Protein AF-A0A2N6AR60-F1 (afdb_monomer_lite)

Sequence (60 aa):
MSATPDRAMVLAAGLGTRMRPLTDARPKPLVEVEGRALIDHVLERLEQAHIRHVVVNLHY

pLDDT: mean 93.28, std 8.49, range [48.69, 98.0]

Structure (mmCIF, N/CA/C/O backbone):
data_AF-A0A2N6AR60-F1
#
_entry.id   AF-A0A2N6AR60-F1
#
loop_
_atom_site.group_PDB
_atom_site.id
_atom_site.type_symbol
_atom_site.label_atom_id
_atom_site.label_alt_id
_atom_site.label_comp_id
_atom_site.label_asym_id
_atom_site.label_entity_id
_atom_site.label_seq_id
_atom_site.pdbx_PDB_ins_code
_atom_site.Cartn_x
_atom_site.Cartn_y
_atom_site.Cartn_z
_atom_site.occupancy
_atom_site.B_iso_or_equiv
_atom_site.auth_seq_id
_atom_site.auth_comp_id
_atom_site.auth_asym_id
_atom_site.auth_atom_id
_atom_site.pdbx_PDB_model_num
ATOM 1 N N . MET A 1 1 ? 11.118 15.705 -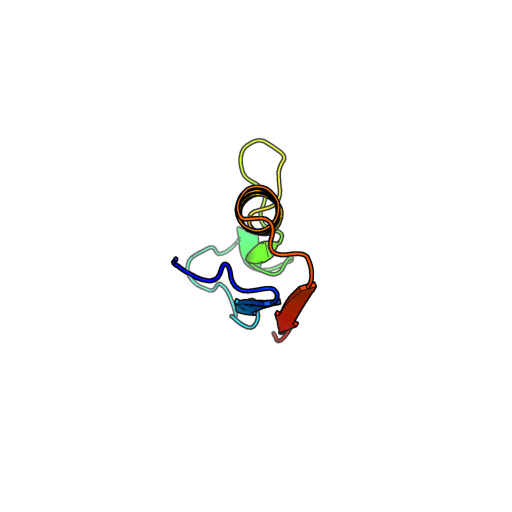22.639 1.00 48.69 1 MET A N 1
ATOM 2 C CA . MET A 1 1 ? 9.906 14.870 -22.491 1.00 48.69 1 MET A CA 1
ATOM 3 C C . MET A 1 1 ? 10.224 13.810 -21.454 1.00 48.69 1 MET A C 1
ATOM 5 O O . MET A 1 1 ? 11.176 13.073 -21.670 1.00 48.69 1 MET A O 1
ATOM 9 N N . SER A 1 2 ? 9.529 13.788 -20.316 1.00 68.50 2 SER A N 1
ATOM 10 C CA . SER A 1 2 ? 9.655 12.667 -19.378 1.00 68.50 2 SER A CA 1
ATOM 11 C C . SER A 1 2 ? 8.725 11.567 -19.873 1.00 68.50 2 SER A C 1
ATOM 13 O O . SER A 1 2 ? 7.536 11.825 -20.045 1.00 68.50 2 SER A O 1
ATOM 15 N N . ALA A 1 3 ? 9.264 10.394 -20.192 1.00 82.06 3 ALA A N 1
ATOM 16 C CA . ALA A 1 3 ? 8.440 9.256 -20.569 1.00 82.06 3 ALA A CA 1
ATOM 17 C C . ALA A 1 3 ? 7.704 8.759 -19.321 1.00 82.06 3 ALA A C 1
ATOM 19 O O . ALA A 1 3 ? 8.336 8.400 -18.326 1.00 82.06 3 ALA A O 1
ATOM 20 N N . THR A 1 4 ? 6.376 8.761 -19.361 1.00 83.56 4 THR A N 1
ATOM 21 C CA . THR A 1 4 ? 5.566 8.131 -18.318 1.00 83.56 4 THR A CA 1
ATOM 22 C C . THR A 1 4 ? 5.781 6.616 -18.386 1.00 83.56 4 THR A C 1
ATOM 24 O O . THR A 1 4 ? 5.698 6.057 -19.480 1.00 83.56 4 THR A O 1
ATOM 27 N N . PRO A 1 5 ? 6.083 5.930 -17.269 1.00 92.12 5 PRO A N 1
ATOM 28 C CA . PRO A 1 5 ? 6.204 4.476 -17.270 1.00 92.12 5 PRO A CA 1
ATOM 29 C C . PRO A 1 5 ? 4.886 3.815 -17.692 1.00 92.12 5 PRO A C 1
ATOM 31 O O . PRO A 1 5 ? 3.826 4.209 -17.225 1.00 92.12 5 PRO A O 1
ATOM 34 N N . ASP A 1 6 ? 4.937 2.757 -18.502 1.00 94.06 6 ASP A N 1
ATOM 35 C CA . ASP A 1 6 ? 3.730 1.981 -18.842 1.00 94.06 6 ASP A CA 1
ATOM 36 C C . ASP A 1 6 ? 3.364 0.940 -17.769 1.00 94.06 6 ASP A C 1
ATOM 38 O O . ASP A 1 6 ? 2.249 0.404 -17.763 1.00 94.06 6 ASP A O 1
ATOM 42 N N . ARG A 1 7 ? 4.323 0.606 -16.890 1.00 96.94 7 ARG A N 1
ATOM 43 C CA . ARG A 1 7 ? 4.252 -0.511 -15.937 1.00 96.94 7 ARG A CA 1
ATOM 44 C C . ARG A 1 7 ? 4.640 -0.088 -14.523 1.00 96.94 7 ARG A C 1
ATOM 46 O O . ARG A 1 7 ? 5.593 0.668 -14.347 1.00 96.94 7 ARG A O 1
ATOM 53 N N . ALA A 1 8 ? 3.975 -0.664 -13.525 1.00 97.94 8 ALA A N 1
ATOM 54 C CA . ALA A 1 8 ? 4.325 -0.532 -12.114 1.00 97.94 8 ALA A CA 1
ATOM 55 C C . ALA A 1 8 ? 4.303 -1.878 -11.382 1.00 97.94 8 ALA A C 1
ATOM 57 O O . ALA A 1 8 ? 3.565 -2.796 -11.739 1.00 97.94 8 ALA A O 1
ATOM 58 N N . MET A 1 9 ? 5.105 -1.958 -10.321 1.00 97.62 9 MET A N 1
ATOM 59 C CA . MET A 1 9 ? 5.135 -3.068 -9.373 1.00 97.62 9 MET A CA 1
ATOM 60 C C . MET A 1 9 ? 4.690 -2.564 -7.998 1.00 97.62 9 MET A C 1
ATOM 62 O O . MET A 1 9 ? 5.315 -1.661 -7.443 1.00 97.62 9 MET A O 1
ATOM 66 N N . VAL A 1 10 ? 3.639 -3.154 -7.432 1.00 97.38 1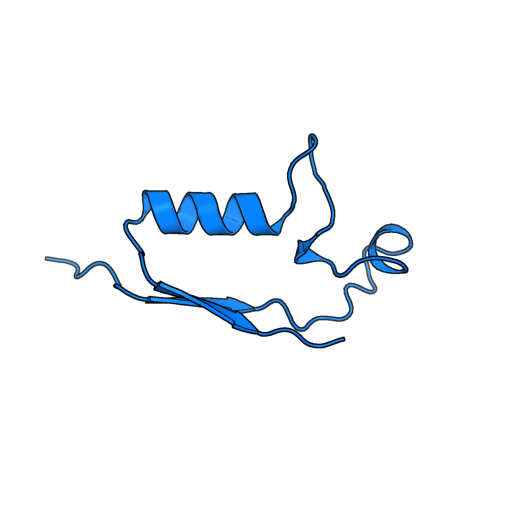0 VAL A N 1
ATOM 67 C CA . VAL A 1 10 ? 3.174 -2.885 -6.066 1.00 97.38 10 VAL A CA 1
ATOM 68 C C . VAL A 1 10 ? 3.704 -3.976 -5.146 1.00 97.38 10 VAL A C 1
ATOM 70 O O . VAL A 1 10 ? 3.395 -5.156 -5.319 1.00 97.38 10 VAL A O 1
ATOM 73 N N . LEU A 1 11 ? 4.497 -3.572 -4.153 1.00 96.31 11 LEU A N 1
ATOM 74 C CA . LEU A 1 11 ? 5.081 -4.493 -3.186 1.00 96.31 11 LEU A CA 1
ATOM 75 C C . LEU A 1 11 ? 4.098 -4.796 -2.048 1.00 96.31 11 LEU A C 1
ATOM 77 O O . LEU A 1 11 ? 3.907 -3.974 -1.151 1.00 96.31 11 LEU A O 1
ATOM 81 N N . ALA A 1 12 ? 3.484 -5.978 -2.088 1.00 95.69 12 ALA A N 1
ATOM 82 C CA . ALA A 1 12 ? 2.397 -6.391 -1.191 1.00 95.69 12 ALA A CA 1
ATOM 83 C C . ALA A 1 12 ? 2.710 -7.656 -0.359 1.00 95.69 12 ALA A C 1
ATOM 85 O O . ALA A 1 12 ? 1.867 -8.126 0.401 1.00 95.69 12 ALA A O 1
ATOM 86 N N . ALA A 1 13 ? 3.941 -8.160 -0.438 1.00 92.81 13 ALA A N 1
ATOM 87 C CA . ALA A 1 13 ? 4.419 -9.413 0.159 1.00 92.81 13 ALA A CA 1
ATOM 88 C C . ALA A 1 13 ? 4.890 -9.320 1.633 1.00 92.81 13 ALA A C 1
ATOM 90 O O . ALA A 1 13 ? 5.835 -9.998 2.025 1.00 92.81 13 ALA A O 1
ATOM 91 N N . GLY A 1 14 ? 4.315 -8.428 2.445 1.00 91.81 14 GLY A N 1
ATOM 92 C CA . GLY A 1 14 ? 4.763 -8.203 3.827 1.00 91.81 14 GLY A CA 1
ATOM 93 C C . GLY A 1 14 ? 3.759 -8.662 4.887 1.00 91.81 14 GLY A C 1
ATOM 94 O O . GLY A 1 14 ? 2.580 -8.331 4.794 1.00 91.81 14 GLY A O 1
ATOM 95 N N . LEU A 1 15 ? 4.252 -9.275 5.971 1.00 91.75 15 LEU A N 1
ATOM 96 C CA . LEU A 1 15 ? 3.457 -9.790 7.105 1.00 91.75 15 LEU A CA 1
ATOM 97 C C . LEU A 1 15 ? 2.614 -8.751 7.874 1.00 91.75 15 LEU A C 1
ATOM 99 O O . LEU A 1 15 ? 1.788 -9.118 8.704 1.00 91.75 15 LEU A O 1
ATOM 103 N N . GLY A 1 16 ? 2.846 -7.447 7.689 1.00 94.12 16 GLY A N 1
ATOM 104 C CA . GLY A 1 16 ? 2.016 -6.401 8.304 1.00 94.12 16 GLY A CA 1
ATOM 105 C C . GLY A 1 16 ? 1.976 -6.399 9.843 1.00 94.12 16 GLY A C 1
ATOM 106 O O . GLY A 1 16 ? 1.012 -5.897 10.416 1.00 94.12 16 GLY A O 1
ATOM 107 N N . THR A 1 17 ? 2.998 -6.929 10.525 1.00 95.44 17 THR A N 1
ATOM 108 C CA . THR A 1 17 ? 2.970 -7.245 11.971 1.00 95.44 17 THR A CA 1
ATOM 109 C C . THR A 1 17 ? 2.704 -6.056 12.898 1.00 95.44 17 THR A C 1
ATOM 111 O O . THR A 1 17 ? 2.083 -6.222 13.941 1.00 95.44 17 THR A O 1
ATOM 114 N N . ARG A 1 18 ? 3.119 -4.843 12.517 1.00 96.88 18 ARG A N 1
ATOM 115 C CA . ARG A 1 18 ? 2.875 -3.617 13.301 1.00 96.88 18 ARG A CA 1
ATOM 116 C C . ARG A 1 18 ? 1.418 -3.146 13.291 1.00 96.88 18 ARG A C 1
ATOM 118 O O . ARG A 1 18 ? 1.068 -2.297 14.096 1.00 96.88 18 ARG A O 1
ATOM 125 N N . MET A 1 19 ? 0.600 -3.646 12.365 1.00 95.44 19 MET A N 1
ATOM 126 C CA . MET A 1 19 ? -0.811 -3.264 12.219 1.00 95.44 19 MET A CA 1
ATOM 127 C C . MET A 1 19 ? -1.768 -4.282 12.847 1.00 95.44 19 MET A C 1
ATOM 129 O O . MET A 1 19 ? -2.979 -4.171 12.678 1.00 95.44 19 MET A O 1
ATOM 133 N N . ARG A 1 20 ? -1.252 -5.281 13.564 1.00 95.94 20 ARG A N 1
ATOM 134 C CA . ARG A 1 20 ? -2.090 -6.246 14.279 1.00 95.94 20 ARG A CA 1
ATOM 135 C C . ARG A 1 20 ? -2.956 -5.534 15.335 1.00 95.94 20 ARG A C 1
ATOM 137 O O . ARG A 1 20 ? -2.488 -4.557 15.920 1.00 95.94 20 ARG A O 1
ATOM 144 N N . PRO A 1 21 ? -4.205 -5.986 15.566 1.00 95.69 21 PRO A N 1
ATOM 145 C CA . PRO A 1 21 ? -4.803 -7.227 15.051 1.00 95.69 21 PRO A CA 1
ATOM 146 C C . PRO A 1 21 ? -5.415 -7.117 13.643 1.00 95.69 21 PRO A C 1
ATOM 148 O O . PRO A 1 21 ? -5.891 -8.108 13.098 1.00 95.69 21 PRO A O 1
ATOM 151 N N . LEU A 1 22 ? -5.392 -5.938 13.011 1.00 94.69 22 LEU A N 1
ATOM 152 C CA . LEU A 1 22 ? -6.040 -5.713 11.709 1.00 94.69 22 LEU A CA 1
ATOM 153 C C . LEU A 1 22 ? -5.506 -6.636 10.606 1.00 94.69 22 LEU A C 1
ATOM 155 O O . LEU A 1 22 ? -6.218 -6.929 9.651 1.00 94.69 22 LEU A O 1
ATOM 159 N N . THR A 1 23 ? -4.254 -7.077 10.733 1.00 95.00 23 THR A N 1
ATOM 160 C CA . THR A 1 23 ? -3.562 -7.925 9.758 1.00 95.00 23 THR A CA 1
ATOM 161 C C . THR A 1 23 ? -3.520 -9.410 10.123 1.00 95.00 23 THR A C 1
ATOM 163 O O . THR A 1 23 ? -2.890 -10.184 9.408 1.00 95.00 23 THR A O 1
ATOM 166 N N . ASP A 1 24 ? -4.192 -9.835 11.198 1.00 94.56 24 ASP A N 1
ATOM 167 C CA . ASP A 1 24 ? -4.210 -11.253 11.589 1.00 94.56 24 ASP A CA 1
ATOM 168 C C . ASP A 1 24 ? -5.092 -12.100 10.656 1.00 94.56 24 ASP A C 1
ATOM 170 O O . ASP A 1 24 ? -4.776 -13.254 10.383 1.00 94.56 24 ASP A O 1
ATOM 174 N N . ALA A 1 25 ? -6.176 -11.519 10.128 1.00 92.62 25 ALA A N 1
ATOM 175 C CA . ALA A 1 25 ? -7.131 -12.201 9.245 1.00 92.62 25 ALA A CA 1
ATOM 176 C C . ALA A 1 25 ? -7.108 -11.701 7.788 1.00 92.62 25 ALA A C 1
ATOM 178 O O . ALA A 1 25 ? -7.836 -12.221 6.944 1.00 92.62 25 ALA A O 1
ATOM 179 N N . ARG A 1 26 ? -6.313 -10.669 7.479 1.00 92.12 26 ARG A N 1
ATOM 180 C CA . ARG A 1 26 ? -6.201 -10.095 6.130 1.00 92.12 26 ARG A CA 1
ATOM 181 C C . ARG A 1 26 ? -4.807 -9.513 5.888 1.00 92.12 26 ARG A C 1
ATOM 183 O O . ARG A 1 26 ? -4.210 -8.963 6.810 1.00 92.12 26 ARG A O 1
ATOM 190 N N . PRO A 1 27 ? -4.274 -9.577 4.660 1.00 94.50 27 PRO A N 1
ATOM 191 C CA . PRO A 1 27 ? -2.989 -8.966 4.357 1.00 94.50 27 PRO A CA 1
ATOM 192 C C . PRO A 1 27 ? -3.101 -7.436 4.425 1.00 94.50 27 PRO A C 1
ATOM 194 O O . PRO A 1 27 ? -4.149 -6.862 4.121 1.00 94.50 27 PRO A O 1
ATOM 197 N N . LYS A 1 28 ? -1.999 -6.759 4.775 1.00 95.69 28 LYS A N 1
ATOM 198 C CA . LYS A 1 28 ? -1.948 -5.290 4.904 1.00 95.69 28 LYS A CA 1
ATOM 199 C C . LYS A 1 28 ? -2.598 -4.529 3.730 1.00 95.69 28 LYS A C 1
ATOM 201 O O . LYS A 1 28 ? -3.329 -3.586 4.013 1.00 95.69 28 LYS A O 1
ATOM 206 N N . PRO A 1 29 ? -2.374 -4.879 2.447 1.00 96.62 29 PRO A N 1
ATOM 207 C CA . PRO A 1 29 ? -2.973 -4.150 1.325 1.00 96.62 29 PRO A CA 1
ATOM 208 C C . PRO A 1 29 ? -4.512 -4.139 1.321 1.00 96.62 29 PRO A C 1
ATOM 210 O O . PRO A 1 29 ? -5.093 -3.242 0.722 1.00 96.62 29 PRO A O 1
ATOM 213 N N . LEU A 1 30 ? -5.157 -5.094 2.002 1.00 96.19 30 LEU A N 1
ATOM 214 C CA . LEU A 1 30 ? -6.617 -5.214 2.120 1.00 96.19 30 LEU A CA 1
ATOM 215 C C . LEU A 1 30 ? -7.176 -4.648 3.438 1.00 96.19 30 LEU A C 1
ATOM 217 O O . LEU A 1 30 ? -8.361 -4.808 3.737 1.00 96.19 30 LEU A O 1
ATOM 221 N N . VAL A 1 31 ? -6.339 -4.013 4.262 1.00 95.88 31 VAL A N 1
ATOM 222 C CA . VAL A 1 31 ? -6.835 -3.213 5.388 1.00 95.88 31 VAL A CA 1
ATOM 223 C C . VAL A 1 3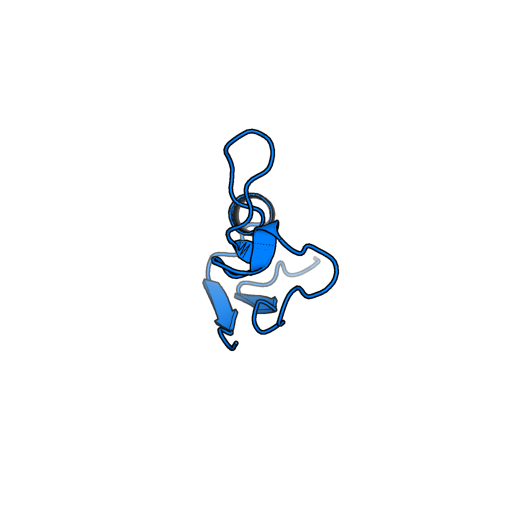1 ? -7.569 -2.001 4.822 1.00 95.88 31 VAL A C 1
ATOM 225 O O . VAL A 1 31 ? -7.083 -1.371 3.884 1.00 95.88 31 VAL A O 1
ATOM 228 N N . GLU A 1 32 ? -8.732 -1.692 5.384 1.00 97.00 32 GLU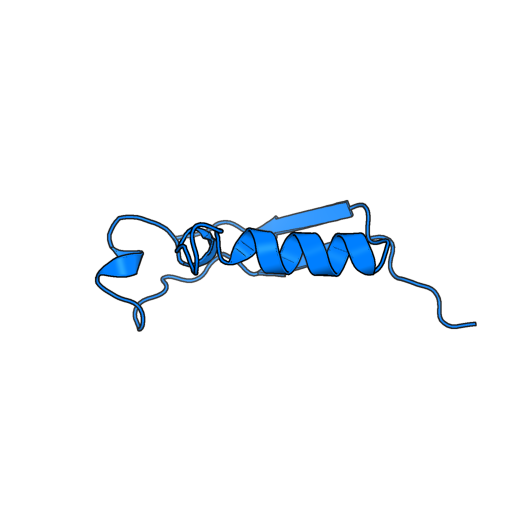 A N 1
ATOM 229 C CA . GLU A 1 32 ? -9.581 -0.596 4.923 1.00 97.00 32 GLU A CA 1
ATOM 230 C C . GLU A 1 32 ? -9.339 0.688 5.721 1.00 97.00 32 GLU A C 1
ATOM 232 O O . GLU A 1 32 ? -9.135 0.655 6.936 1.00 97.00 32 GLU A O 1
ATOM 237 N N . VAL A 1 33 ? -9.390 1.823 5.027 1.00 95.44 33 VAL A N 1
ATOM 238 C CA . VAL A 1 33 ? -9.413 3.177 5.590 1.00 95.44 33 VAL A CA 1
ATOM 239 C C . VAL A 1 33 ? -10.557 3.915 4.905 1.00 95.44 33 VAL A C 1
ATOM 241 O O . VAL A 1 33 ? -10.617 3.937 3.679 1.00 95.44 33 VAL A O 1
ATOM 244 N N . GLU A 1 34 ? -11.493 4.469 5.682 1.00 95.31 34 GLU A N 1
ATOM 245 C CA . GLU A 1 34 ? -12.701 5.125 5.145 1.00 95.31 34 GLU A CA 1
ATOM 246 C C . GLU A 1 34 ? -13.469 4.240 4.133 1.00 95.31 34 GLU A C 1
ATOM 248 O O . GLU A 1 34 ? -13.940 4.699 3.094 1.00 95.31 34 GLU A O 1
ATOM 25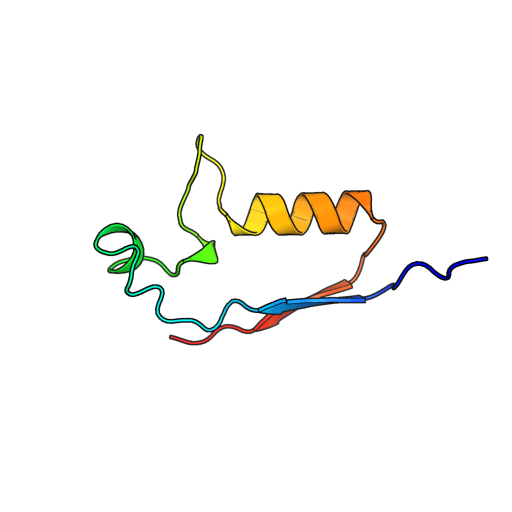3 N N . GLY A 1 35 ? -13.547 2.931 4.410 1.00 96.25 35 GLY A N 1
ATOM 254 C CA . GLY A 1 35 ? -14.257 1.952 3.575 1.00 96.25 35 GLY A CA 1
ATOM 255 C C . GLY A 1 35 ? -13.560 1.563 2.264 1.00 96.25 35 GLY A C 1
ATOM 256 O O . GLY A 1 35 ? -14.170 0.890 1.438 1.00 96.25 35 GLY A O 1
ATOM 257 N N . ARG A 1 36 ? -12.301 1.970 2.048 1.00 97.62 36 ARG A N 1
ATOM 258 C CA . ARG A 1 36 ? -11.501 1.616 0.861 1.00 97.62 36 ARG A CA 1
ATOM 259 C C . ARG A 1 36 ? -10.241 0.864 1.260 1.00 97.62 36 ARG A C 1
ATOM 261 O O . ARG A 1 36 ? -9.612 1.210 2.259 1.00 97.62 36 ARG A O 1
ATOM 268 N N . ALA A 1 37 ? -9.843 -0.149 0.493 1.00 97.62 37 ALA A N 1
ATOM 269 C CA . ALA A 1 37 ? -8.628 -0.892 0.803 1.00 97.62 37 ALA A CA 1
ATOM 270 C C . ALA A 1 37 ? -7.380 -0.023 0.569 1.00 97.62 37 ALA A C 1
ATOM 272 O O . ALA A 1 37 ? -7.329 0.788 -0.357 1.00 97.62 37 ALA A O 1
ATOM 273 N N . LEU A 1 38 ? -6.323 -0.231 1.362 1.00 96.75 38 LEU A N 1
ATOM 274 C CA . LEU A 1 38 ? -5.045 0.472 1.183 1.00 96.75 38 LEU A CA 1
ATOM 275 C C . LEU A 1 38 ? -4.495 0.340 -0.248 1.00 96.75 38 LEU A C 1
ATOM 277 O O . LEU A 1 38 ? -3.910 1.293 -0.767 1.00 96.75 38 LEU A O 1
ATOM 281 N N . ILE A 1 39 ? -4.682 -0.819 -0.887 1.00 97.25 39 ILE A N 1
ATOM 282 C CA . ILE A 1 39 ? -4.261 -1.048 -2.273 1.00 97.25 39 ILE A CA 1
ATOM 283 C C . ILE A 1 39 ? -5.052 -0.212 -3.284 1.00 97.25 39 ILE A C 1
ATOM 285 O O . ILE A 1 39 ? -4.461 0.229 -4.267 1.00 97.25 39 ILE A O 1
ATOM 289 N N . ASP A 1 40 ? -6.323 0.100 -3.027 1.00 97.88 40 ASP A N 1
ATOM 290 C CA . ASP A 1 40 ? -7.152 0.892 -3.947 1.00 97.88 40 ASP A CA 1
ATOM 291 C C . ASP A 1 40 ? -6.596 2.307 -4.102 1.00 97.88 40 ASP A C 1
ATOM 293 O O . ASP A 1 40 ? -6.547 2.843 -5.205 1.00 97.88 40 ASP A O 1
ATOM 297 N N . HIS A 1 41 ? -6.094 2.897 -3.015 1.00 97.38 41 HIS A N 1
ATOM 298 C CA . HIS A 1 41 ? -5.434 4.202 -3.063 1.00 97.38 41 HIS A CA 1
ATOM 299 C C . HIS A 1 41 ? -4.142 4.182 -3.890 1.00 97.38 41 HIS A C 1
ATOM 301 O O . HIS A 1 41 ? -3.773 5.193 -4.487 1.00 97.38 41 HIS A O 1
ATOM 307 N N . VAL A 1 42 ? -3.424 3.054 -3.909 1.00 96.81 42 VAL A N 1
ATOM 308 C CA . VAL A 1 42 ? -2.223 2.889 -4.739 1.00 96.81 42 VAL A CA 1
ATOM 309 C C . VAL A 1 42 ? -2.622 2.753 -6.204 1.00 96.81 42 VAL A C 1
ATOM 311 O O . VAL A 1 42 ? -2.055 3.445 -7.045 1.00 96.81 42 VAL A O 1
ATOM 314 N N . LEU A 1 43 ? -3.607 1.905 -6.504 1.00 97.38 43 LEU A N 1
ATOM 315 C CA . LEU A 1 43 ? -4.088 1.678 -7.866 1.00 97.38 43 LEU A CA 1
ATOM 316 C C . LEU A 1 43 ? -4.675 2.951 -8.484 1.00 97.38 43 LEU A C 1
ATOM 318 O O . LEU A 1 43 ? -4.332 3.271 -9.616 1.00 97.38 43 LEU A O 1
ATOM 322 N N . GLU A 1 44 ? -5.446 3.729 -7.724 1.00 97.25 44 GLU A N 1
ATOM 323 C CA . GLU A 1 44 ? -5.992 5.015 -8.176 1.00 97.25 44 GLU A CA 1
ATOM 324 C C . GLU A 1 44 ? -4.880 6.006 -8.560 1.00 97.25 44 GLU A C 1
ATOM 326 O O . GLU A 1 44 ? -4.953 6.670 -9.590 1.00 97.25 44 GLU A O 1
ATOM 331 N N . ARG A 1 45 ? -3.795 6.077 -7.778 1.00 96.19 45 ARG A N 1
ATOM 332 C CA . ARG A 1 45 ? -2.646 6.939 -8.111 1.00 96.19 45 ARG A CA 1
ATOM 333 C C . ARG A 1 45 ? -1.914 6.470 -9.366 1.00 96.19 45 ARG A C 1
ATOM 335 O O . ARG A 1 45 ? -1.428 7.300 -10.129 1.00 96.19 45 ARG A O 1
ATOM 342 N N . LEU A 1 46 ? -1.806 5.156 -9.568 1.00 96.94 46 LEU A N 1
ATOM 343 C CA . LEU A 1 46 ? -1.198 4.585 -10.771 1.00 96.94 46 LEU A CA 1
ATOM 344 C C . LEU A 1 46 ? -2.064 4.856 -12.009 1.00 96.94 46 LEU A C 1
ATOM 346 O O . LEU A 1 46 ? -1.531 5.231 -13.052 1.00 96.94 46 LEU A O 1
ATOM 350 N N . GLU A 1 47 ? -3.384 4.751 -11.872 1.00 95.88 47 GLU A N 1
ATOM 351 C CA . GLU A 1 47 ? -4.350 5.099 -12.914 1.00 95.88 47 GLU A CA 1
ATOM 352 C C . GLU A 1 47 ? -4.274 6.588 -13.285 1.00 95.88 47 GLU A C 1
ATOM 354 O O . GLU A 1 47 ? -4.140 6.921 -14.464 1.00 95.88 47 GLU A O 1
ATOM 359 N N . GLN A 1 48 ? -4.259 7.484 -12.290 1.00 96.44 48 GLN A N 1
ATOM 360 C CA . GLN A 1 48 ? -4.080 8.931 -12.485 1.00 96.44 48 GLN A CA 1
ATOM 361 C C . GLN A 1 48 ? -2.740 9.278 -13.150 1.00 96.44 48 GLN A C 1
ATOM 363 O O . GLN A 1 48 ? -2.638 10.274 -13.862 1.00 96.44 48 GLN A O 1
ATOM 368 N N . ALA A 1 49 ? -1.716 8.446 -12.946 1.00 95.31 49 ALA A N 1
ATOM 369 C CA . ALA A 1 49 ? -0.421 8.556 -13.608 1.00 95.31 49 ALA A CA 1
ATOM 370 C C . ALA A 1 49 ? -0.384 7.898 -15.002 1.00 95.31 49 ALA A C 1
ATOM 372 O O . ALA A 1 49 ? 0.687 7.816 -15.596 1.00 95.31 49 ALA A O 1
ATOM 373 N N . HIS A 1 50 ? -1.517 7.427 -15.530 1.00 94.94 50 HIS A N 1
ATOM 374 C CA . HIS A 1 50 ? -1.637 6.731 -16.816 1.00 94.94 50 HIS A CA 1
ATOM 375 C C . HIS A 1 50 ? -0.828 5.421 -16.926 1.00 94.94 50 HIS A C 1
ATOM 377 O O . HIS A 1 50 ? -0.522 4.965 -18.031 1.00 94.94 50 HIS A O 1
ATOM 383 N N . ILE A 1 51 ? -0.525 4.772 -15.797 1.00 96.69 51 ILE A N 1
ATOM 384 C CA . ILE A 1 51 ? 0.133 3.461 -15.761 1.00 96.69 51 ILE A CA 1
ATOM 385 C C . ILE A 1 51 ? -0.934 2.373 -15.899 1.00 96.69 51 ILE A C 1
ATOM 387 O O . ILE A 1 51 ? -1.759 2.175 -15.011 1.00 96.69 51 ILE A O 1
ATOM 391 N N . ARG A 1 52 ? -0.909 1.635 -17.012 1.00 93.38 52 ARG A N 1
ATOM 392 C CA . ARG A 1 52 ? -1.961 0.653 -17.346 1.00 93.38 52 ARG A CA 1
ATOM 393 C C . ARG A 1 52 ? -1.648 -0.775 -16.916 1.00 93.38 52 ARG A C 1
ATOM 395 O O . ARG A 1 52 ? -2.549 -1.602 -16.825 1.00 93.38 52 ARG A O 1
ATOM 402 N N . HIS A 1 53 ? -0.378 -1.085 -16.679 1.00 97.44 53 HIS A N 1
ATOM 403 C CA . HIS A 1 53 ? 0.054 -2.434 -16.334 1.00 97.44 53 HIS A CA 1
ATOM 404 C C . HIS A 1 53 ? 0.603 -2.466 -14.914 1.00 97.44 53 HIS A C 1
ATOM 406 O O . HIS A 1 53 ? 1.700 -1.979 -14.649 1.00 97.44 53 HIS A O 1
ATOM 412 N N . VAL A 1 54 ? -0.142 -3.085 -14.006 1.00 98.00 54 VAL A N 1
ATOM 413 C CA . VAL A 1 54 ? 0.259 -3.211 -12.605 1.00 98.00 54 VAL A CA 1
ATOM 414 C C . VAL A 1 54 ? 0.499 -4.676 -12.274 1.00 98.00 54 VAL A C 1
ATOM 416 O O . VAL A 1 54 ? -0.342 -5.530 -12.543 1.00 98.00 54 VAL A O 1
ATOM 419 N N . VAL A 1 55 ? 1.656 -4.962 -11.687 1.00 97.88 55 VAL A N 1
ATOM 420 C CA . VAL A 1 55 ? 1.984 -6.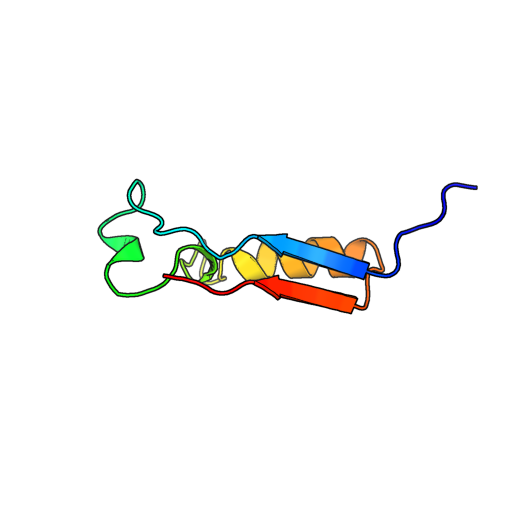263 -11.099 1.00 97.88 55 VAL A CA 1
ATOM 421 C C . VAL A 1 55 ? 1.985 -6.104 -9.585 1.00 97.88 55 VAL A C 1
ATOM 423 O O . VAL A 1 55 ? 2.509 -5.125 -9.061 1.00 97.88 55 VAL A O 1
ATOM 426 N N . VAL A 1 56 ? 1.403 -7.063 -8.874 1.00 97.31 56 VAL A N 1
ATOM 427 C CA . VAL A 1 56 ? 1.366 -7.086 -7.410 1.00 97.31 56 VAL A CA 1
ATOM 428 C C . VAL A 1 56 ? 2.004 -8.393 -6.962 1.00 97.31 56 VAL A C 1
ATOM 430 O O . VAL A 1 56 ? 1.514 -9.456 -7.340 1.00 97.31 56 VAL A O 1
ATOM 433 N N . ASN A 1 57 ? 3.089 -8.356 -6.182 1.00 96.19 57 ASN A N 1
ATOM 434 C CA . ASN A 1 57 ? 3.571 -9.595 -5.566 1.00 96.19 57 ASN A CA 1
ATOM 435 C C . ASN A 1 57 ? 2.774 -9.904 -4.305 1.00 96.19 57 ASN A C 1
ATOM 437 O O . ASN A 1 57 ? 2.591 -9.056 -3.433 1.00 96.19 57 ASN A O 1
ATOM 441 N N . LEU A 1 58 ? 2.365 -11.159 -4.189 1.00 90.75 58 LEU A N 1
ATOM 442 C CA . LEU A 1 58 ? 1.697 -11.681 -3.011 1.00 90.75 58 LEU A CA 1
ATOM 443 C C . LEU A 1 58 ? 2.651 -12.627 -2.281 1.00 90.75 58 LEU A C 1
ATOM 445 O O . LEU A 1 58 ? 3.359 -13.410 -2.910 1.00 90.75 58 LEU A O 1
ATOM 449 N N . HIS A 1 59 ? 2.678 -12.522 -0.958 1.00 80.50 59 HIS A N 1
ATOM 450 C CA . HIS A 1 59 ? 3.324 -13.459 -0.043 1.00 80.50 59 HIS A CA 1
ATOM 451 C C . HIS A 1 59 ? 2.771 -13.198 1.361 1.00 80.50 59 HIS A C 1
ATOM 453 O O . HIS A 1 59 ? 2.401 -12.058 1.665 1.00 80.50 59 HIS A O 1
ATOM 459 N N . TYR A 1 60 ? 2.742 -14.233 2.194 1.00 64.25 60 TYR A N 1
ATOM 460 C CA . TYR A 1 60 ? 2.452 -14.156 3.626 1.00 64.25 60 TYR A CA 1
ATOM 461 C C . TYR A 1 60 ? 3.738 -14.468 4.377 1.00 64.25 60 TYR A C 1
ATOM 463 O O . TYR A 1 60 ? 4.239 -15.605 4.261 1.00 64.25 60 TYR A O 1
#

Radius of gyration: 13.42 Å; chains: 1; bounding box: 24×29×38 Å

Foldseek 3Di:
DDDQDQEDEAEQADQCVVPPPQSVVHGQQQRDDPRHGVVVVVVVVCVVSVHDYYHYDYHD

Secondary structure (DSSP, 8-state):
-PPPPSEEEEE-----GGGTTTTTSS-GGG-EETTEEHHHHHHHHHHHTT--EEEEE---